Protein AF-A0A656JY94-F1 (afdb_monomer_lite)

Secondary structure (DSSP, 8-state):
--TTHHHHHHHHHHHTTTS--HHHHHHHTTPPP-HIIIIIHHHHHHHHTT---HHHHHHHHHHHHHHHHTT----

pLDDT: mean 96.55, std 4.56, range [65.44, 98.62]

Foldseek 3Di:
DPPCPVVVVVVVCVVQVVHDDPQRVCLVVQHADPLCVPLVVVVVVCVVVVHDDPVSVVVLVVVLVVQVVSVYDSD

Sequence (75 aa):
AALGLHDEVPRVIQATAANYSSMYQDVLHGRRTEISYLLGYACAAAASNGCPTPYLQQLQTRLTAHLARKGLRTD

Structure (mmCIF, N/CA/C/O backbone):
data_AF-A0A656JY94-F1
#
_entry.id   AF-A0A656JY94-F1
#
loop_
_atom_site.group_PDB
_atom_site.id
_atom_site.type_symbol
_atom_site.label_atom_id
_atom_site.label_alt_id
_atom_site.label_comp_id
_atom_site.label_asym_id
_atom_site.label_entity_id
_atom_site.label_seq_id
_atom_site.pdbx_PDB_ins_code
_atom_site.Cartn_x
_atom_site.Cartn_y
_atom_site.Cartn_z
_atom_site.occupancy
_atom_site.B_iso_or_equiv
_atom_site.auth_seq_id
_atom_site.auth_comp_id
_atom_site.auth_asym_id
_atom_site.auth_atom_id
_atom_site.pdbx_PDB_model_num
ATOM 1 N N . ALA A 1 1 ? -17.807 -0.705 14.009 1.00 65.44 1 ALA A N 1
ATOM 2 C CA . ALA A 1 1 ? -16.572 -1.510 13.871 1.00 65.44 1 ALA A CA 1
ATOM 3 C C . ALA A 1 1 ? -16.586 -2.229 12.523 1.00 65.44 1 ALA A C 1
ATOM 5 O O . ALA A 1 1 ? -17.673 -2.493 12.023 1.00 65.44 1 ALA A O 1
ATOM 6 N N . ALA A 1 2 ? -15.421 -2.534 11.940 1.00 79.94 2 ALA A N 1
ATOM 7 C CA . ALA A 1 2 ? -15.312 -3.307 10.697 1.00 79.94 2 ALA A CA 1
ATOM 8 C C . ALA A 1 2 ? -15.440 -4.815 10.989 1.00 79.94 2 ALA A C 1
ATOM 10 O O . ALA A 1 2 ? -14.447 -5.509 11.202 1.00 79.94 2 ALA A O 1
ATOM 11 N N . LEU A 1 3 ? -16.678 -5.299 11.084 1.00 92.00 3 LEU A N 1
ATOM 12 C CA . LEU A 1 3 ? -16.984 -6.706 11.357 1.00 92.00 3 LEU A CA 1
ATOM 13 C C . LEU A 1 3 ? -16.495 -7.598 10.203 1.00 92.00 3 LEU A C 1
AT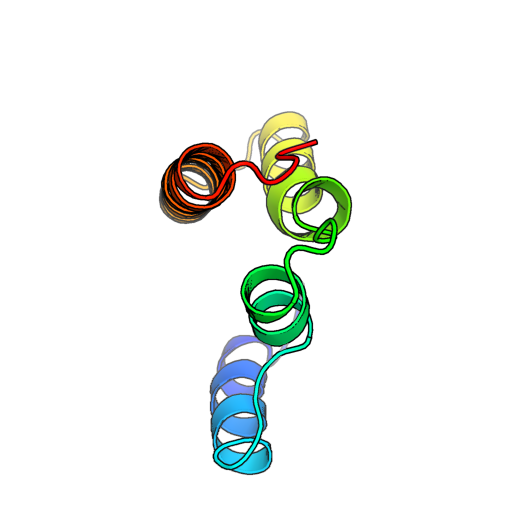OM 15 O O . LEU A 1 3 ? -16.665 -7.243 9.042 1.00 92.00 3 LEU A O 1
ATOM 19 N N . GLY A 1 4 ? -15.881 -8.742 10.525 1.00 94.00 4 GLY A N 1
ATOM 20 C CA . GLY A 1 4 ? -15.418 -9.727 9.534 1.00 94.00 4 GLY A CA 1
ATOM 21 C C . GLY A 1 4 ? -14.138 -9.360 8.772 1.00 94.00 4 GLY A C 1
ATOM 22 O O . GLY A 1 4 ? -13.691 -10.134 7.933 1.00 94.00 4 GLY A O 1
ATOM 23 N N . LEU A 1 5 ? -13.505 -8.216 9.066 1.00 93.62 5 LEU A N 1
ATOM 24 C CA . LEU A 1 5 ? -12.315 -7.761 8.332 1.00 93.62 5 LEU A CA 1
ATOM 25 C C . LEU A 1 5 ? -11.163 -8.778 8.370 1.00 93.62 5 LEU A C 1
ATOM 27 O O . LEU A 1 5 ? -10.445 -8.936 7.386 1.00 93.62 5 LEU A O 1
ATOM 31 N N . HIS A 1 6 ? -10.988 -9.465 9.502 1.00 94.56 6 HIS A N 1
ATOM 32 C CA . HIS A 1 6 ? -9.923 -10.452 9.652 1.00 94.56 6 HIS A CA 1
ATOM 33 C C . HIS A 1 6 ? -10.099 -11.652 8.717 1.00 94.56 6 HIS A C 1
ATOM 35 O O . HIS A 1 6 ? -9.103 -12.125 8.186 1.00 94.56 6 HIS A O 1
ATOM 41 N N . ASP A 1 7 ? -11.335 -12.095 8.478 1.00 97.00 7 ASP A N 1
ATOM 42 C CA . ASP A 1 7 ? -11.639 -13.222 7.586 1.00 97.00 7 ASP A CA 1
ATOM 43 C C . ASP A 1 7 ? -11.644 -12.793 6.113 1.00 97.00 7 ASP A C 1
ATOM 45 O O . ASP A 1 7 ? -11.297 -13.558 5.212 1.00 97.00 7 ASP A O 1
ATOM 49 N N . GLU A 1 8 ? -11.987 -11.532 5.861 1.00 97.44 8 GLU A N 1
ATOM 50 C CA . GLU A 1 8 ? -12.051 -10.968 4.520 1.00 97.44 8 GLU A CA 1
ATOM 51 C C . GLU A 1 8 ? -10.668 -10.856 3.860 1.00 97.44 8 GLU A C 1
ATOM 53 O O . GLU A 1 8 ? -10.510 -11.169 2.679 1.00 97.44 8 GLU A O 1
ATOM 58 N N . VAL A 1 9 ? -9.638 -10.472 4.620 1.00 97.00 9 VAL A N 1
ATOM 59 C CA . VAL A 1 9 ? -8.257 -10.366 4.116 1.00 97.00 9 VAL A CA 1
ATOM 60 C C . VAL A 1 9 ? -7.729 -11.692 3.532 1.00 97.00 9 VAL A C 1
ATOM 62 O O . VAL A 1 9 ? -7.338 -11.693 2.362 1.00 97.00 9 VAL A O 1
ATOM 65 N N . PRO A 1 10 ? -7.710 -12.831 4.257 1.00 98.19 10 PRO A N 1
ATOM 66 C CA . PRO A 1 10 ? -7.255 -14.103 3.707 1.00 98.19 10 PRO A CA 1
ATOM 67 C C . PRO A 1 10 ? -8.159 -14.593 2.575 1.00 98.19 10 PRO A C 1
ATOM 69 O O . PRO A 1 10 ? -7.646 -15.148 1.603 1.00 98.19 10 PRO A O 1
ATOM 72 N N . ARG A 1 11 ? -9.475 -14.343 2.639 1.00 98.50 11 ARG A N 1
ATOM 73 C CA . ARG A 1 11 ? -10.402 -14.687 1.552 1.00 98.50 11 ARG A CA 1
ATOM 74 C C . ARG A 1 11 ? -10.014 -13.999 0.243 1.00 98.50 11 ARG A C 1
ATOM 76 O O . ARG A 1 11 ? -9.941 -14.662 -0.791 1.00 98.50 11 ARG A O 1
ATOM 83 N N . VAL A 1 12 ? -9.732 -12.694 0.279 1.00 98.19 12 VAL A N 1
ATOM 84 C CA . VAL A 1 12 ? -9.287 -11.936 -0.902 1.00 98.19 12 VAL A CA 1
ATOM 85 C C . VAL A 1 12 ? -7.917 -12.416 -1.374 1.00 98.19 12 VAL A C 1
ATOM 87 O O . VAL A 1 12 ? -7.756 -12.650 -2.567 1.00 98.19 12 VAL A O 1
ATOM 90 N N . ILE A 1 13 ? -6.966 -12.648 -0.459 1.00 98.31 13 ILE A N 1
ATOM 91 C CA . ILE A 1 13 ? -5.638 -13.189 -0.801 1.00 98.31 13 ILE A CA 1
ATOM 92 C C . ILE A 1 13 ? -5.767 -14.486 -1.608 1.00 98.31 13 ILE A C 1
ATOM 94 O O . ILE A 1 13 ? -5.129 -14.614 -2.651 1.00 98.31 13 ILE A O 1
ATOM 98 N N . GLN A 1 14 ? -6.608 -15.424 -1.161 1.00 98.56 14 GLN A N 1
ATOM 99 C CA . GLN A 1 14 ? -6.829 -16.686 -1.874 1.00 98.56 14 GLN A CA 1
ATOM 100 C C . GLN A 1 14 ? -7.538 -16.470 -3.215 1.00 98.56 14 GLN A C 1
ATOM 102 O O . GLN A 1 14 ? -7.107 -17.002 -4.236 1.00 98.56 14 GLN A O 1
ATOM 107 N N . ALA A 1 15 ? -8.594 -15.653 -3.239 1.00 98.62 15 ALA A N 1
ATOM 108 C CA . ALA A 1 15 ? -9.368 -15.389 -4.452 1.00 98.62 15 ALA A CA 1
ATOM 109 C C . ALA A 1 15 ? -8.551 -14.691 -5.555 1.00 98.62 15 ALA A C 1
ATOM 111 O O . ALA A 1 15 ? -8.859 -14.844 -6.735 1.00 98.62 15 ALA A O 1
ATOM 112 N N . THR A 1 16 ? -7.512 -13.935 -5.190 1.00 98.31 16 THR A N 1
ATOM 113 C CA . THR A 1 16 ? -6.655 -13.205 -6.134 1.00 98.31 16 THR A CA 1
ATOM 114 C C . THR A 1 16 ? -5.222 -13.733 -6.172 1.00 98.31 16 THR A C 1
ATOM 116 O O . THR A 1 16 ? -4.323 -12.996 -6.566 1.00 98.31 16 THR A O 1
ATOM 119 N N . ALA A 1 17 ? -4.980 -14.986 -5.772 1.00 98.56 17 ALA A N 1
ATOM 120 C CA . ALA A 1 17 ? -3.628 -15.538 -5.626 1.00 98.56 17 ALA A CA 1
ATOM 121 C C . ALA A 1 17 ? -2.793 -15.522 -6.925 1.00 98.56 17 ALA A C 1
ATOM 123 O O . ALA A 1 17 ? -1.570 -15.433 -6.869 1.00 98.56 17 ALA A O 1
ATOM 124 N N . ALA A 1 18 ? -3.445 -15.576 -8.091 1.00 98.38 18 ALA A N 1
ATOM 125 C CA . ALA A 1 18 ? -2.792 -15.495 -9.400 1.00 98.38 18 ALA A CA 1
ATOM 126 C C . ALA A 1 18 ? -2.607 -14.052 -9.920 1.00 98.38 18 ALA A C 1
ATOM 128 O O . ALA A 1 18 ? -2.080 -13.861 -11.015 1.00 98.38 18 ALA A O 1
ATOM 129 N N . ASN A 1 19 ? -3.042 -13.036 -9.165 1.00 98.50 19 ASN A N 1
ATOM 130 C CA . ASN A 1 19 ? -3.058 -11.643 -9.607 1.00 98.50 19 ASN A CA 1
ATOM 131 C C . ASN A 1 19 ? -1.936 -10.823 -8.964 1.00 98.50 19 ASN A C 1
ATOM 133 O O . ASN A 1 19 ? -1.529 -11.050 -7.826 1.00 98.50 19 ASN A O 1
ATOM 137 N N . TYR A 1 20 ? -1.524 -9.767 -9.662 1.00 98.31 20 TYR A N 1
ATOM 138 C CA . TYR A 1 20 ? -0.725 -8.692 -9.084 1.00 98.31 20 TYR A CA 1
ATOM 139 C C . TYR A 1 20 ? -1.618 -7.545 -8.607 1.00 98.31 20 TYR A C 1
ATOM 141 O O . TYR A 1 20 ? -2.508 -7.105 -9.338 1.00 98.31 20 TYR A O 1
ATOM 149 N N . SER A 1 21 ? -1.351 -7.011 -7.411 1.00 98.12 21 SER A N 1
ATOM 150 C CA . SER A 1 21 ? -2.072 -5.838 -6.900 1.00 98.12 21 SER A CA 1
ATOM 151 C C . SER A 1 21 ? -1.847 -4.607 -7.786 1.00 98.12 21 SER A C 1
ATOM 153 O O . SER A 1 21 ? -0.810 -4.482 -8.441 1.00 98.12 21 SER A O 1
ATOM 155 N N . SER A 1 22 ? -2.799 -3.671 -7.793 1.00 98.00 22 SER A N 1
ATOM 156 C CA . SER A 1 22 ? -2.678 -2.416 -8.552 1.00 98.00 22 SER A CA 1
ATOM 157 C C . SER A 1 22 ? -1.400 -1.655 -8.190 1.00 98.00 22 SER A C 1
ATOM 159 O O . SER A 1 22 ? -0.609 -1.320 -9.067 1.00 98.00 22 SER A O 1
ATOM 161 N N . MET A 1 23 ? -1.127 -1.502 -6.891 1.00 97.94 23 MET A N 1
ATOM 162 C CA . MET A 1 23 ? 0.082 -0.841 -6.403 1.00 97.94 23 MET A CA 1
ATOM 163 C C . MET A 1 23 ? 1.365 -1.547 -6.861 1.00 97.94 23 MET A C 1
ATOM 165 O O . MET A 1 23 ? 2.339 -0.875 -7.193 1.00 97.94 23 MET A O 1
ATOM 169 N N . TYR A 1 24 ? 1.389 -2.885 -6.921 1.00 98.31 24 TYR A N 1
ATOM 170 C CA . TYR A 1 24 ? 2.535 -3.602 -7.488 1.00 98.31 24 TYR A CA 1
ATOM 171 C C . TYR A 1 24 ? 2.741 -3.231 -8.960 1.00 98.31 24 TYR A C 1
ATOM 173 O O . TYR A 1 24 ? 3.865 -2.943 -9.370 1.00 98.31 24 TYR A O 1
ATOM 181 N N . GLN A 1 25 ? 1.665 -3.207 -9.749 1.00 98.62 25 GLN A N 1
ATOM 182 C CA . GLN A 1 25 ? 1.733 -2.859 -11.167 1.00 98.62 25 GLN A CA 1
ATOM 183 C C . GLN A 1 25 ? 2.178 -1.407 -11.376 1.00 98.62 25 GLN A C 1
ATOM 185 O O . GLN A 1 25 ? 2.923 -1.138 -12.315 1.00 98.62 25 GLN A O 1
ATOM 190 N N . ASP A 1 26 ? 1.782 -0.478 -10.504 1.00 98.44 26 ASP A N 1
ATOM 191 C CA . ASP A 1 26 ? 2.261 0.905 -10.561 1.00 98.44 26 ASP A CA 1
ATOM 192 C C . ASP A 1 26 ? 3.760 0.992 -10.293 1.00 98.44 26 ASP A C 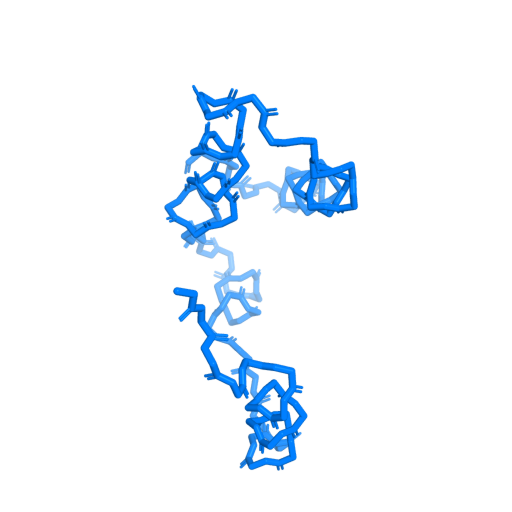1
ATOM 194 O O . ASP A 1 26 ? 4.480 1.632 -11.057 1.00 98.44 26 ASP A O 1
ATOM 198 N N . VAL A 1 27 ? 4.257 0.278 -9.281 1.00 98.12 27 VAL A N 1
ATOM 199 C CA . VAL A 1 27 ? 5.697 0.221 -9.000 1.00 98.12 27 VAL A CA 1
ATOM 200 C C . VAL A 1 27 ? 6.470 -0.417 -10.153 1.00 98.12 27 VAL A C 1
ATOM 202 O O . VAL A 1 27 ? 7.534 0.081 -10.521 1.00 98.12 27 VAL A O 1
ATOM 205 N N . LEU A 1 28 ? 5.949 -1.504 -10.728 1.00 98.12 28 LEU A N 1
ATOM 206 C CA . LEU A 1 28 ? 6.575 -2.203 -11.850 1.00 98.12 28 LEU A CA 1
ATOM 207 C C . LEU A 1 28 ? 6.702 -1.298 -13.082 1.00 98.12 28 LEU A C 1
ATOM 209 O O . LEU A 1 28 ? 7.750 -1.284 -13.722 1.00 98.12 28 LEU A O 1
ATOM 213 N N . HIS A 1 29 ? 5.660 -0.524 -13.389 1.00 98.00 29 HIS A N 1
ATOM 214 C CA . HIS A 1 29 ? 5.621 0.369 -14.550 1.00 98.00 29 HIS A CA 1
ATOM 215 C C . HIS A 1 29 ? 6.138 1.787 -14.263 1.00 98.00 29 HIS A C 1
ATOM 217 O O . HIS A 1 29 ? 6.002 2.670 -15.107 1.00 98.00 29 HIS A O 1
ATOM 223 N N . GLY A 1 30 ? 6.700 2.035 -13.079 1.00 97.19 30 GLY A N 1
ATOM 224 C CA . GLY A 1 30 ? 7.236 3.342 -12.707 1.00 97.19 30 GLY A CA 1
ATOM 225 C C . GLY A 1 30 ? 6.184 4.453 -12.579 1.00 97.19 30 GLY A C 1
ATOM 226 O O . GLY A 1 30 ? 6.499 5.631 -12.744 1.00 97.19 30 GLY A O 1
ATOM 227 N N . ARG A 1 31 ? 4.925 4.097 -12.313 1.00 97.94 31 ARG A N 1
ATOM 228 C CA . ARG A 1 31 ? 3.814 5.040 -12.140 1.00 97.94 31 ARG A CA 1
ATOM 229 C C . ARG A 1 31 ? 3.695 5.486 -10.684 1.00 97.94 31 ARG A C 1
ATOM 231 O O . ARG A 1 31 ? 4.156 4.819 -9.757 1.00 97.94 31 ARG A O 1
ATOM 238 N N . ARG A 1 32 ? 3.041 6.632 -10.478 1.00 97.19 32 ARG A N 1
ATOM 239 C CA . ARG A 1 32 ? 2.656 7.091 -9.137 1.00 97.19 32 ARG A CA 1
ATOM 240 C C . ARG A 1 32 ? 1.686 6.081 -8.515 1.00 97.19 32 ARG A C 1
ATOM 242 O O . ARG A 1 32 ? 0.756 5.651 -9.183 1.00 97.19 32 ARG A O 1
ATOM 249 N N . THR A 1 33 ? 1.902 5.757 -7.241 1.00 98.38 33 THR A N 1
ATOM 250 C CA . THR A 1 33 ? 0.990 4.917 -6.447 1.00 98.38 33 THR A CA 1
ATOM 251 C C . THR A 1 33 ? 0.009 5.775 -5.646 1.00 98.38 33 THR A C 1
ATOM 253 O O . THR A 1 33 ? 0.264 6.952 -5.400 1.00 98.38 33 THR A O 1
ATOM 256 N N . GLU A 1 34 ? -1.068 5.170 -5.150 1.00 97.94 34 GLU A N 1
ATOM 257 C CA . GLU A 1 34 ? -2.047 5.825 -4.269 1.00 97.94 34 GLU A CA 1
ATOM 258 C C . GLU A 1 34 ? -1.690 5.723 -2.768 1.00 97.94 34 GLU A C 1
ATOM 260 O O . GLU A 1 34 ? -2.565 5.808 -1.905 1.00 97.94 34 GLU A O 1
ATOM 265 N N . ILE A 1 35 ? -0.409 5.523 -2.419 1.00 96.94 35 ILE A N 1
ATOM 266 C CA . ILE A 1 35 ? 0.036 5.261 -1.034 1.00 96.94 35 ILE A CA 1
ATOM 267 C C . ILE A 1 35 ? -0.491 6.283 -0.012 1.00 96.94 35 ILE A C 1
ATOM 269 O O . ILE A 1 35 ? -0.929 5.882 1.071 1.00 96.94 35 ILE A O 1
ATOM 273 N N . SER A 1 36 ? -0.496 7.574 -0.350 1.00 96.25 36 SER A N 1
ATOM 274 C CA . SER A 1 36 ? -0.952 8.643 0.548 1.00 96.25 36 SER A CA 1
ATOM 275 C C . SER A 1 36 ? -2.448 8.605 0.815 1.00 96.25 36 SER A C 1
ATOM 277 O O . SER A 1 36 ? -2.870 8.878 1.935 1.00 96.25 36 SER A O 1
ATOM 279 N N . TYR A 1 37 ? -3.246 8.229 -0.183 1.00 96.81 37 TYR A N 1
ATOM 280 C CA . TYR A 1 37 ? -4.701 8.146 -0.059 1.00 96.81 37 TYR A CA 1
ATOM 281 C C . TYR A 1 37 ? -5.156 6.861 0.640 1.00 96.81 37 TYR A C 1
ATOM 283 O O . TYR A 1 37 ? -6.222 6.845 1.245 1.00 96.81 37 TYR A O 1
ATOM 291 N N . LEU A 1 38 ? -4.343 5.801 0.592 1.00 96.81 38 LEU A N 1
ATOM 292 C CA . LEU A 1 38 ? -4.639 4.523 1.236 1.00 96.81 38 LEU A CA 1
ATOM 293 C C . LEU A 1 38 ? -4.026 4.439 2.642 1.00 96.81 38 LEU A C 1
ATOM 295 O O . LEU A 1 38 ? -4.685 4.698 3.649 1.00 96.81 38 LEU A O 1
ATOM 299 N N . LEU A 1 39 ? -2.745 4.075 2.725 1.00 97.00 39 LEU A N 1
ATOM 300 C CA . LEU A 1 39 ? -2.075 3.826 4.000 1.00 97.00 39 LEU A CA 1
ATOM 301 C C . LEU A 1 39 ? -1.723 5.133 4.721 1.00 97.00 39 LEU A C 1
ATOM 303 O O . LEU A 1 39 ? -1.826 5.201 5.944 1.00 97.00 39 LEU A O 1
ATOM 307 N N . GLY A 1 40 ? -1.354 6.176 3.971 1.00 96.81 40 GLY A N 1
ATOM 308 C CA . GLY A 1 40 ? -1.095 7.501 4.536 1.00 96.81 40 GLY A CA 1
ATOM 309 C C . GLY A 1 40 ? -2.319 8.071 5.248 1.00 96.81 40 GLY A C 1
ATOM 310 O O . GLY A 1 40 ? -2.220 8.479 6.406 1.00 96.81 40 GLY A O 1
ATOM 311 N N . TYR A 1 41 ? -3.482 8.008 4.598 1.00 96.94 41 TYR A N 1
ATOM 312 C CA . TYR A 1 41 ? -4.752 8.416 5.187 1.00 96.94 41 TYR A CA 1
ATOM 313 C C . TYR A 1 41 ? -5.089 7.609 6.444 1.00 96.94 41 TYR A C 1
ATOM 31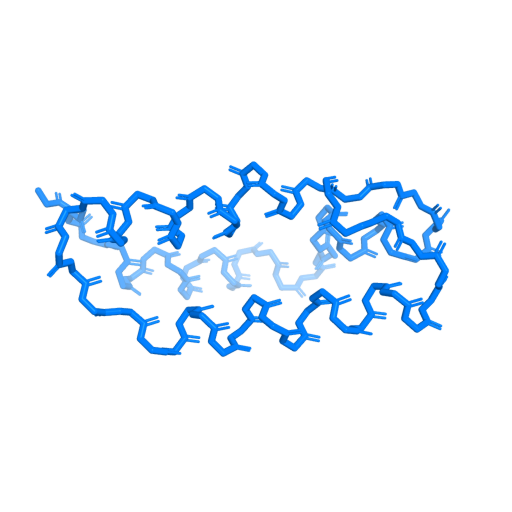5 O O . TYR A 1 41 ? -5.415 8.199 7.470 1.00 96.94 41 TYR A O 1
ATOM 323 N N . ALA A 1 42 ? -4.963 6.277 6.405 1.00 96.38 42 ALA A N 1
ATOM 324 C CA . ALA A 1 42 ? -5.251 5.432 7.564 1.00 96.38 42 ALA A CA 1
ATOM 325 C C . ALA A 1 42 ? -4.371 5.785 8.780 1.00 96.38 42 ALA A C 1
ATOM 327 O O . ALA A 1 42 ? -4.884 5.926 9.892 1.00 96.38 42 ALA A O 1
ATOM 328 N N . CYS A 1 43 ? -3.065 5.989 8.572 1.00 97.31 43 CYS A N 1
ATOM 329 C CA . CYS A 1 43 ? -2.146 6.432 9.624 1.00 97.31 43 CYS A CA 1
ATOM 330 C C . CYS A 1 43 ? -2.515 7.821 10.168 1.00 97.31 43 CYS A C 1
ATOM 332 O O . CYS A 1 43 ? -2.528 8.016 11.385 1.00 97.31 43 CYS A O 1
ATOM 334 N N . ALA A 1 44 ? -2.833 8.776 9.288 1.00 97.00 44 ALA A N 1
ATOM 335 C CA . ALA A 1 44 ? -3.221 10.129 9.681 1.00 97.00 44 ALA A CA 1
ATOM 336 C C . ALA A 1 44 ? -4.533 10.132 10.482 1.00 97.00 44 ALA A C 1
ATOM 338 O O . ALA A 1 44 ? -4.599 10.728 11.555 1.00 97.00 44 ALA A O 1
ATOM 339 N N . ALA A 1 45 ? -5.546 9.400 10.016 1.00 97.62 45 ALA A N 1
ATOM 340 C CA . ALA A 1 45 ? -6.821 9.253 10.706 1.00 97.62 45 ALA A CA 1
ATOM 341 C C . ALA A 1 45 ? -6.644 8.615 12.092 1.00 97.62 45 ALA A C 1
ATOM 343 O O . ALA A 1 45 ? -7.219 9.100 13.068 1.00 97.62 45 ALA A O 1
ATOM 344 N N . ALA A 1 46 ? -5.819 7.570 12.210 1.00 97.25 46 ALA A N 1
ATOM 345 C CA . ALA A 1 46 ? -5.515 6.949 13.496 1.00 97.25 46 ALA A CA 1
ATOM 346 C C . ALA A 1 46 ? -4.843 7.940 14.462 1.00 97.25 46 ALA A C 1
ATOM 348 O O . ALA A 1 46 ? -5.265 8.053 15.613 1.00 97.25 46 ALA A O 1
ATOM 349 N N . ALA A 1 47 ? -3.864 8.715 13.982 1.00 96.88 47 ALA A N 1
ATOM 350 C CA . ALA A 1 47 ? -3.191 9.737 14.780 1.00 96.88 47 ALA A CA 1
ATOM 351 C C . ALA A 1 47 ? -4.161 10.828 15.270 1.00 96.88 47 ALA A C 1
ATOM 353 O O . ALA A 1 47 ? -4.167 11.143 16.458 1.00 96.88 47 ALA A O 1
ATOM 354 N N . SER A 1 48 ? -5.029 11.350 14.395 1.00 97.69 48 SER A N 1
ATOM 355 C CA . SER A 1 48 ? -6.032 12.363 14.762 1.00 97.69 48 SER A CA 1
ATOM 356 C C . SER A 1 48 ? -7.045 11.874 15.799 1.00 97.69 48 SER A C 1
ATOM 358 O O . SER A 1 48 ? -7.575 12.680 16.555 1.00 97.69 48 SER A O 1
ATOM 360 N N . ASN A 1 49 ? -7.300 10.566 15.859 1.00 97.38 49 ASN A N 1
ATOM 361 C CA . ASN A 1 49 ? -8.196 9.953 16.841 1.00 97.38 49 ASN A CA 1
ATOM 362 C C . ASN A 1 49 ? -7.460 9.425 18.086 1.00 97.38 49 ASN A C 1
ATOM 364 O O . ASN A 1 49 ? -8.068 8.739 18.905 1.00 97.38 49 ASN A O 1
ATOM 368 N N . GLY A 1 50 ? -6.155 9.691 18.231 1.00 97.50 50 GLY A N 1
ATOM 369 C CA . GLY A 1 50 ? -5.367 9.195 19.362 1.00 97.50 50 GLY A CA 1
ATOM 370 C C . GLY A 1 50 ? -5.260 7.667 19.416 1.00 97.50 50 GLY A C 1
ATOM 371 O O . GLY A 1 50 ? -5.106 7.106 20.496 1.00 97.50 50 GLY A O 1
ATOM 372 N N . CYS A 1 51 ? -5.363 6.986 18.271 1.00 97.69 51 CYS A N 1
ATOM 373 C CA . CYS A 1 51 ? -5.289 5.533 18.153 1.00 97.69 51 CYS A CA 1
ATOM 374 C C . CYS A 1 51 ? -3.871 5.103 17.727 1.00 97.69 51 CYS A C 1
ATOM 376 O O . CYS A 1 51 ? -3.486 5.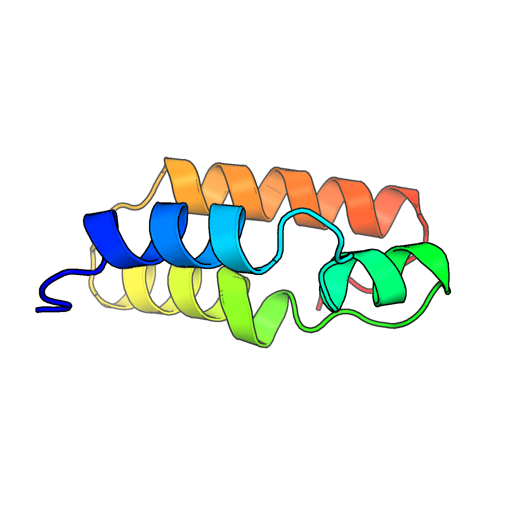316 16.571 1.00 97.69 51 CYS A O 1
ATOM 378 N N . PRO A 1 52 ? -3.065 4.494 18.621 1.00 95.88 52 PRO A N 1
ATOM 379 C CA . PRO A 1 52 ? -1.722 4.052 18.270 1.00 95.88 52 PRO A CA 1
ATOM 380 C C . PRO A 1 52 ? -1.762 2.901 17.262 1.00 95.88 52 PRO A C 1
ATOM 382 O O . PRO A 1 52 ? -2.364 1.858 17.507 1.00 95.88 52 PRO A O 1
ATOM 385 N N . THR A 1 53 ? -1.068 3.068 16.138 1.00 96.81 53 THR A N 1
ATOM 386 C CA . THR A 1 53 ? -0.985 2.064 15.065 1.00 96.81 53 THR A CA 1
ATOM 387 C C . THR A 1 53 ? 0.470 1.808 14.649 1.00 96.81 53 THR A C 1
ATOM 389 O O . THR A 1 53 ? 0.830 1.968 13.480 1.00 96.81 53 THR A O 1
ATOM 392 N N . PRO A 1 54 ? 1.346 1.392 15.588 1.00 97.00 54 PRO A N 1
ATOM 393 C CA . PRO A 1 54 ? 2.793 1.326 15.355 1.00 97.00 54 PRO A CA 1
ATOM 394 C C . PRO A 1 54 ? 3.170 0.437 14.161 1.00 97.00 54 PRO A C 1
ATOM 396 O O . PRO A 1 54 ? 4.063 0.778 13.386 1.00 97.00 54 PRO A O 1
ATOM 399 N N . TYR A 1 55 ? 2.453 -0.670 13.952 1.00 98.06 55 TYR A N 1
ATOM 400 C CA . TYR A 1 55 ? 2.705 -1.565 12.822 1.00 98.06 55 TYR A CA 1
ATOM 401 C C . TYR A 1 55 ? 2.312 -0.953 11.468 1.00 98.06 55 TYR A C 1
ATOM 403 O O . TYR A 1 55 ? 3.035 -1.139 10.489 1.00 98.06 55 TYR A O 1
ATOM 411 N N . LEU A 1 56 ? 1.221 -0.178 11.400 1.00 97.00 56 LEU A N 1
ATOM 412 C CA . LEU A 1 56 ? 0.832 0.522 10.167 1.00 97.00 56 LEU A CA 1
ATOM 413 C C . LEU A 1 56 ? 1.813 1.650 9.840 1.00 97.00 56 LEU A C 1
ATOM 415 O O . LEU A 1 56 ? 2.231 1.784 8.693 1.00 97.00 56 LEU A O 1
ATOM 419 N N . GLN A 1 57 ? 2.254 2.400 10.851 1.00 97.56 57 GLN A N 1
ATOM 420 C CA . GLN A 1 57 ? 3.257 3.458 10.693 1.00 97.56 57 GLN A CA 1
ATOM 421 C C . GLN A 1 57 ? 4.613 2.900 10.236 1.00 97.56 57 GLN A C 1
AT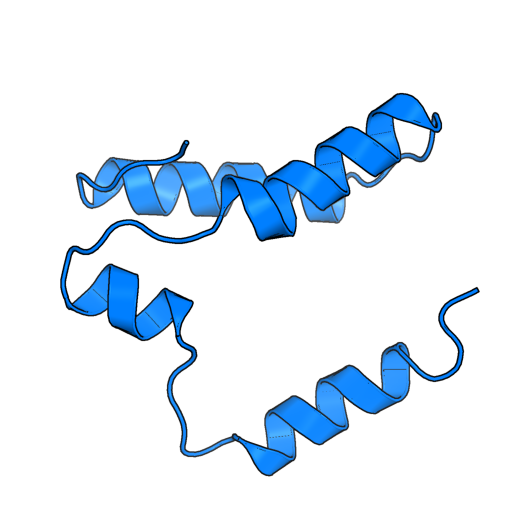OM 423 O O . GLN A 1 57 ? 5.270 3.469 9.357 1.00 97.56 57 GLN A O 1
ATOM 428 N N . GLN A 1 58 ? 5.019 1.745 10.774 1.00 98.38 58 GLN A N 1
ATOM 429 C CA . GLN A 1 58 ? 6.224 1.051 10.327 1.00 98.38 58 GLN A CA 1
ATOM 430 C C . GLN A 1 58 ? 6.092 0.577 8.873 1.00 98.38 58 GLN A C 1
ATOM 432 O O . GLN A 1 58 ? 7.030 0.738 8.086 1.00 98.38 58 GLN A O 1
ATOM 437 N N . LEU A 1 59 ? 4.937 0.016 8.498 1.00 98.31 59 LEU A N 1
ATOM 438 C CA . LEU A 1 59 ? 4.663 -0.402 7.124 1.00 98.31 59 LEU A CA 1
ATOM 439 C C . LEU A 1 59 ? 4.716 0.789 6.158 1.00 98.31 59 LEU A C 1
ATOM 441 O O . LEU A 1 59 ? 5.393 0.702 5.134 1.00 98.31 59 LEU A O 1
ATOM 445 N N . GLN A 1 60 ? 4.078 1.908 6.512 1.00 97.94 60 GLN A N 1
ATOM 446 C CA . GLN A 1 60 ? 4.090 3.142 5.726 1.00 97.94 60 GLN A CA 1
ATOM 447 C C . GLN A 1 60 ? 5.521 3.636 5.513 1.00 97.94 60 GLN A C 1
ATOM 449 O O . GLN A 1 60 ? 5.937 3.836 4.377 1.00 97.94 60 GLN A O 1
ATOM 454 N N . THR A 1 61 ? 6.303 3.752 6.590 1.00 98.00 61 THR A N 1
ATOM 455 C CA . THR A 1 61 ? 7.700 4.206 6.532 1.00 98.00 61 THR A CA 1
ATOM 456 C C . THR A 1 61 ? 8.533 3.344 5.584 1.00 98.00 61 THR A C 1
ATOM 458 O O . THR A 1 61 ? 9.238 3.857 4.712 1.00 98.00 61 THR A O 1
ATOM 461 N N . ARG A 1 62 ? 8.436 2.015 5.714 1.00 98.50 62 ARG A N 1
ATOM 462 C CA . ARG A 1 62 ? 9.194 1.075 4.875 1.00 98.50 62 ARG A CA 1
ATOM 463 C C . ARG A 1 62 ? 8.769 1.136 3.411 1.00 98.50 62 ARG A C 1
ATOM 465 O O . ARG A 1 62 ? 9.630 1.056 2.534 1.00 98.50 62 ARG A O 1
ATOM 472 N N . LEU A 1 63 ? 7.471 1.268 3.144 1.00 98.19 63 LEU A N 1
ATOM 473 C CA . LEU A 1 63 ? 6.947 1.340 1.785 1.00 98.19 63 LEU A CA 1
ATOM 474 C C . LEU A 1 63 ? 7.331 2.662 1.110 1.00 98.19 63 LEU A C 1
ATOM 476 O O . LEU A 1 63 ? 7.862 2.634 0.005 1.00 98.19 63 LEU A O 1
ATOM 480 N N . THR A 1 64 ? 7.189 3.794 1.798 1.00 98.06 64 THR A N 1
ATOM 481 C CA . THR A 1 64 ? 7.657 5.108 1.330 1.00 98.06 64 THR A CA 1
ATOM 482 C C . THR A 1 64 ? 9.152 5.079 1.000 1.00 98.06 64 THR A C 1
ATOM 484 O O . THR A 1 64 ? 9.553 5.484 -0.090 1.00 98.06 64 THR A O 1
ATOM 487 N N . ALA A 1 65 ? 9.985 4.503 1.872 1.00 98.31 65 ALA A N 1
ATOM 488 C CA . ALA A 1 65 ? 11.413 4.343 1.599 1.00 98.31 65 ALA A CA 1
ATOM 489 C C . ALA A 1 65 ? 11.695 3.421 0.395 1.00 98.31 65 ALA A C 1
ATOM 491 O O . ALA A 1 65 ? 12.660 3.622 -0.344 1.00 98.31 65 ALA A O 1
ATOM 492 N N . HIS A 1 66 ? 10.875 2.390 0.175 1.00 98.19 66 HIS A N 1
ATOM 493 C CA . HIS A 1 66 ? 10.989 1.530 -1.003 1.00 98.19 66 HIS A CA 1
ATOM 494 C C . HIS A 1 66 ? 10.653 2.278 -2.300 1.00 98.19 66 HIS A C 1
ATOM 496 O O . HIS A 1 66 ? 11.410 2.169 -3.264 1.00 98.19 66 HIS A O 1
ATOM 502 N N . LEU A 1 67 ? 9.569 3.058 -2.309 1.00 98.25 67 LEU A N 1
ATOM 503 C CA . LEU A 1 67 ? 9.160 3.877 -3.453 1.00 98.25 67 LEU A CA 1
ATOM 504 C C . LEU A 1 67 ? 10.217 4.938 -3.789 1.00 98.25 67 LEU A C 1
ATOM 506 O O . LEU A 1 67 ? 10.638 5.028 -4.942 1.00 98.25 67 LEU A O 1
ATOM 510 N N . ALA A 1 68 ? 10.732 5.647 -2.781 1.00 97.94 68 ALA A N 1
ATOM 511 C CA . ALA A 1 68 ? 11.786 6.646 -2.958 1.00 97.94 68 ALA A CA 1
ATOM 512 C C . ALA A 1 68 ? 13.061 6.049 -3.580 1.00 97.94 68 ALA A C 1
ATOM 514 O O . ALA A 1 68 ? 13.608 6.607 -4.528 1.00 97.94 68 ALA A O 1
ATOM 515 N N . ARG A 1 69 ? 13.505 4.868 -3.119 1.00 98.06 69 ARG A N 1
ATOM 516 C CA . ARG A 1 69 ? 14.662 4.162 -3.711 1.00 98.06 69 ARG A CA 1
ATOM 517 C C . ARG A 1 69 ? 14.452 3.759 -5.172 1.00 98.06 69 ARG A C 1
ATOM 519 O O . ARG A 1 69 ? 15.430 3.549 -5.879 1.00 98.06 69 ARG A O 1
ATOM 526 N N . LYS A 1 70 ? 13.201 3.631 -5.618 1.00 96.94 70 LYS A N 1
ATOM 527 C CA . LYS A 1 70 ? 12.837 3.369 -7.017 1.00 96.94 70 LYS A CA 1
ATOM 528 C C . LYS A 1 70 ? 12.602 4.649 -7.831 1.00 96.94 70 LYS A C 1
ATOM 530 O O . LYS A 1 70 ? 12.224 4.545 -8.991 1.00 96.94 70 LYS A O 1
ATOM 535 N N . GLY A 1 71 ? 12.817 5.831 -7.247 1.00 97.50 71 GLY A N 1
ATOM 536 C CA . GLY A 1 71 ? 12.570 7.117 -7.903 1.00 97.50 71 GLY A CA 1
ATOM 537 C C . GLY A 1 71 ? 11.084 7.463 -8.046 1.00 97.50 71 GLY A C 1
ATOM 538 O O . GLY A 1 71 ? 10.734 8.306 -8.867 1.00 97.50 71 GLY A O 1
ATOM 539 N N . LEU A 1 72 ? 10.205 6.810 -7.278 1.00 97.69 72 LEU A N 1
ATOM 540 C CA . LEU A 1 72 ? 8.760 7.026 -7.334 1.00 97.69 72 LEU A CA 1
ATOM 541 C C . LEU A 1 72 ? 8.301 8.031 -6.282 1.00 97.69 72 LEU A C 1
ATOM 543 O O . LEU A 1 72 ? 8.887 8.147 -5.205 1.00 97.69 72 LEU A O 1
ATOM 547 N N . ARG A 1 73 ? 7.202 8.723 -6.594 1.00 95.62 73 ARG A N 1
ATOM 548 C CA . ARG A 1 73 ? 6.538 9.645 -5.669 1.00 95.62 73 ARG A CA 1
ATOM 549 C C . ARG A 1 73 ? 6.014 8.912 -4.435 1.00 95.62 73 ARG A C 1
ATOM 551 O O . ARG A 1 73 ? 5.483 7.805 -4.536 1.00 95.62 73 ARG A O 1
ATOM 558 N N . THR A 1 74 ? 6.156 9.565 -3.288 1.00 92.44 74 THR A N 1
ATOM 559 C CA . THR A 1 74 ? 5.772 9.059 -1.960 1.00 92.44 74 THR A CA 1
ATOM 560 C C . THR A 1 74 ? 4.651 9.872 -1.320 1.00 92.44 74 THR A C 1
ATOM 562 O O . THR A 1 74 ? 4.340 9.658 -0.151 1.00 92.44 74 THR A O 1
ATOM 565 N N . ASP A 1 75 ? 4.111 10.828 -2.073 1.00 84.62 75 ASP A N 1
ATOM 566 C CA . ASP A 1 75 ? 3.070 11.772 -1.695 1.00 84.62 75 ASP A CA 1
ATOM 567 C C . ASP A 1 75 ? 1.789 11.569 -2.511 1.00 84.62 75 ASP A C 1
ATOM 569 O O . ASP A 1 75 ? 1.815 11.026 -3.643 1.00 84.62 75 ASP A O 1
#

Radius of gyration: 14.1 Å; chains: 1; bounding box: 32×29×34 Å

Organism: NCBI:txid1194405

InterPro domains:
  IPR008927 6-phosphogluconate dehydrogenase-like, C-terminal domain superfamily [SSF48179] (8-64)
  IPR013328 6-phosphogluconate dehydrogenase, domain 2 [G3DSA:1.10.1040.10] (2-71)
  IPR013752 Ketopantoate reductase, C-terminal domain [PF08546] (6-63)
  IPR050838 2-dehydropantoate 2-reductas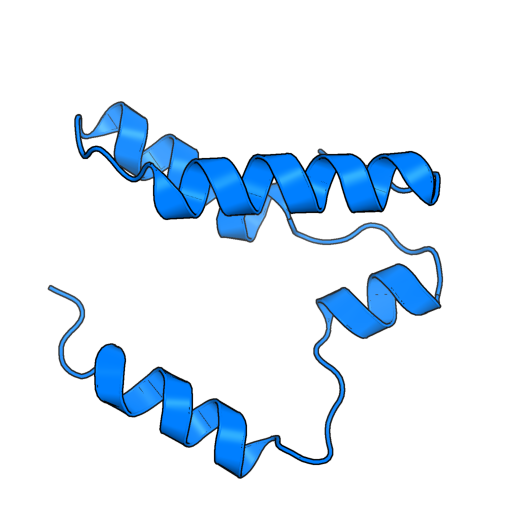e-like [PTHR43765] (5-64)